Protein AF-A0A9D7NLW2-F1 (afdb_monomer)

Structure (mmCIF, N/CA/C/O backbone):
data_AF-A0A9D7NLW2-F1
#
_entry.id   AF-A0A9D7NLW2-F1
#
loop_
_atom_site.group_PDB
_atom_site.id
_atom_site.type_symbol
_atom_site.label_atom_id
_atom_site.label_alt_id
_atom_site.label_comp_id
_atom_site.label_asym_id
_atom_site.label_entity_id
_atom_site.label_seq_id
_atom_site.pdbx_PDB_ins_code
_atom_site.Cartn_x
_atom_site.Cartn_y
_atom_site.Cartn_z
_atom_site.occupancy
_atom_site.B_iso_or_equiv
_atom_site.auth_seq_id
_atom_site.auth_comp_id
_atom_site.auth_asym_id
_atom_site.auth_atom_id
_atom_site.pdbx_PDB_model_num
ATOM 1 N N . MET A 1 1 ? 31.317 -1.561 -15.100 1.00 32.03 1 MET A N 1
ATOM 2 C CA . MET A 1 1 ? 30.193 -2.080 -15.906 1.00 32.03 1 MET A CA 1
ATOM 3 C C . MET A 1 1 ? 29.319 -2.913 -14.978 1.00 32.03 1 MET A C 1
ATOM 5 O O . MET A 1 1 ? 29.592 -4.088 -14.777 1.00 32.03 1 MET A O 1
ATOM 9 N N . ILE A 1 2 ? 28.376 -2.265 -14.292 1.00 32.28 2 ILE A N 1
ATOM 10 C CA . ILE A 1 2 ? 27.417 -2.941 -13.410 1.00 32.28 2 ILE A CA 1
ATOM 11 C C . ILE A 1 2 ? 26.301 -3.431 -14.330 1.00 32.28 2 ILE A C 1
ATOM 13 O O . ILE A 1 2 ? 25.753 -2.638 -15.092 1.00 32.28 2 ILE A O 1
ATOM 17 N N . LYS A 1 3 ? 26.049 -4.741 -14.352 1.00 31.95 3 LYS A N 1
ATOM 18 C CA . LYS A 1 3 ? 24.964 -5.314 -15.146 1.00 31.95 3 LYS A CA 1
ATOM 19 C C . LYS A 1 3 ? 23.647 -4.989 -14.446 1.00 31.95 3 LYS A C 1
ATOM 21 O O . LYS A 1 3 ? 23.283 -5.640 -13.473 1.00 31.95 3 LYS A O 1
ATOM 26 N N . ASP A 1 4 ? 22.995 -3.944 -14.934 1.00 41.78 4 ASP A N 1
ATOM 27 C CA . ASP A 1 4 ? 21.664 -3.505 -14.536 1.00 41.78 4 ASP A CA 1
ATOM 28 C C . ASP A 1 4 ? 20.630 -4.488 -15.116 1.00 41.78 4 ASP A C 1
ATOM 30 O O . ASP A 1 4 ? 20.102 -4.314 -16.211 1.00 41.78 4 ASP A O 1
ATOM 34 N N . HIS A 1 5 ? 20.443 -5.619 -14.433 1.00 42.44 5 HIS A N 1
ATOM 35 C CA . HIS A 1 5 ? 19.481 -6.657 -14.816 1.00 42.44 5 HIS A CA 1
ATOM 36 C C . HIS A 1 5 ? 18.049 -6.359 -14.325 1.00 42.44 5 HIS A C 1
ATOM 38 O O . HIS A 1 5 ? 17.163 -7.185 -14.519 1.00 42.44 5 HIS A O 1
ATOM 44 N N . ALA A 1 6 ? 17.808 -5.187 -13.727 1.00 44.84 6 ALA A N 1
ATOM 45 C CA . ALA A 1 6 ? 16.552 -4.852 -13.056 1.00 44.84 6 ALA A CA 1
ATOM 46 C C . ALA A 1 6 ? 15.549 -4.041 -13.899 1.00 44.84 6 ALA A C 1
ATOM 48 O O . ALA A 1 6 ? 14.425 -3.811 -13.461 1.00 44.84 6 ALA A O 1
ATOM 49 N N . HIS A 1 7 ? 15.927 -3.590 -15.097 1.00 54.00 7 HIS A N 1
ATOM 50 C CA . HIS A 1 7 ? 15.065 -2.770 -15.955 1.00 54.00 7 HIS A CA 1
ATOM 51 C C . HIS A 1 7 ? 14.635 -3.557 -17.195 1.00 54.00 7 HIS A C 1
ATOM 53 O O . HIS A 1 7 ? 15.076 -3.285 -18.313 1.00 54.00 7 HIS A O 1
ATOM 59 N N . THR A 1 8 ? 13.775 -4.562 -17.014 1.00 55.81 8 THR A N 1
ATOM 60 C CA . THR A 1 8 ? 13.115 -5.196 -18.160 1.00 55.81 8 THR A CA 1
ATOM 61 C C . THR A 1 8 ? 12.038 -4.244 -18.710 1.00 55.81 8 THR A C 1
ATOM 63 O O . THR A 1 8 ? 11.251 -3.684 -17.940 1.00 55.81 8 THR A O 1
ATOM 66 N N . PRO A 1 9 ? 11.965 -4.019 -20.036 1.00 61.25 9 PRO A N 1
ATOM 67 C CA . PRO A 1 9 ? 10.944 -3.155 -20.643 1.00 61.25 9 PRO A CA 1
ATOM 68 C C . PRO A 1 9 ? 9.501 -3.538 -20.268 1.00 61.25 9 PRO A C 1
ATOM 70 O O . PRO A 1 9 ? 8.622 -2.682 -20.191 1.00 61.25 9 PRO A O 1
ATOM 73 N N . GLU A 1 10 ? 9.276 -4.820 -19.987 1.00 60.81 10 GLU A N 1
ATOM 74 C CA . GLU A 1 10 ? 7.994 -5.404 -19.582 1.00 60.81 10 GLU A CA 1
A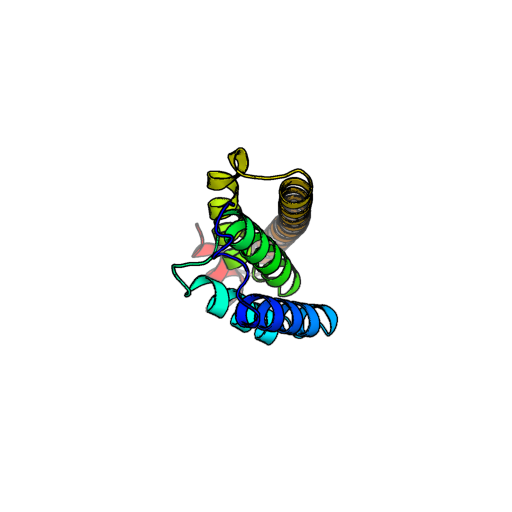TOM 75 C C . GLU A 1 10 ? 7.527 -4.922 -18.200 1.00 60.81 10 GLU A C 1
ATOM 77 O O . GLU A 1 10 ? 6.343 -4.618 -18.017 1.00 60.81 10 GLU A O 1
ATOM 82 N N . LEU A 1 11 ? 8.449 -4.784 -17.238 1.00 68.38 11 LEU A N 1
ATOM 83 C CA . LEU A 1 11 ? 8.143 -4.244 -15.913 1.00 68.38 11 LEU A CA 1
ATOM 84 C C . LEU A 1 11 ? 7.718 -2.776 -16.029 1.00 68.38 11 LEU A C 1
ATOM 86 O O . LEU A 1 11 ? 6.708 -2.378 -15.453 1.00 68.38 11 LEU A O 1
ATOM 9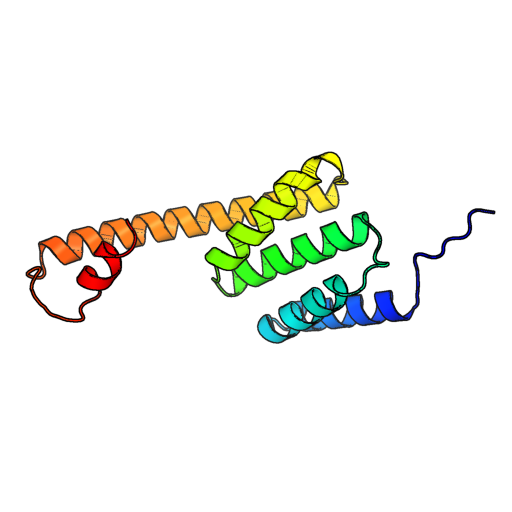0 N N . ASN A 1 12 ? 8.422 -1.996 -16.855 1.00 74.62 12 ASN A N 1
ATOM 91 C CA . ASN A 1 12 ? 8.086 -0.595 -17.115 1.00 74.62 12 ASN A CA 1
ATOM 92 C C . ASN A 1 12 ? 6.703 -0.436 -17.765 1.00 74.62 12 ASN A C 1
ATOM 94 O O . ASN A 1 12 ? 5.938 0.437 -17.355 1.00 74.62 12 ASN A O 1
ATOM 98 N N . ALA A 1 13 ? 6.353 -1.290 -18.732 1.00 82.25 13 ALA A N 1
ATOM 99 C CA . ALA A 1 13 ? 5.031 -1.273 -19.359 1.00 82.25 13 ALA A CA 1
ATOM 100 C C . ALA A 1 13 ? 3.916 -1.635 -18.360 1.00 82.25 13 ALA A C 1
ATOM 102 O O . ALA A 1 13 ? 2.912 -0.928 -18.272 1.00 82.25 13 ALA A O 1
ATOM 103 N N . SER A 1 14 ? 4.131 -2.674 -17.547 1.00 84.75 14 SER A N 1
ATOM 104 C CA . SER A 1 14 ? 3.181 -3.102 -16.509 1.00 84.75 14 SER A CA 1
ATOM 105 C C . SER A 1 14 ? 2.953 -2.005 -15.460 1.00 84.75 14 SER A C 1
ATOM 107 O O . SER A 1 14 ? 1.818 -1.731 -15.068 1.00 84.75 14 SER A O 1
ATOM 109 N N . PHE A 1 15 ? 4.024 -1.313 -15.055 1.00 86.50 15 PHE A N 1
ATOM 110 C CA . PHE A 1 15 ? 3.944 -0.134 -14.191 1.00 86.50 15 PHE A CA 1
ATOM 111 C C . PHE A 1 15 ? 3.094 0.974 -14.817 1.00 86.50 15 PHE A C 1
ATOM 113 O O . PHE A 1 15 ? 2.186 1.499 -14.171 1.00 86.50 15 PHE A O 1
ATOM 120 N N . GLN A 1 16 ? 3.371 1.335 -16.071 1.00 88.00 16 GLN A N 1
ATOM 121 C CA . GLN A 1 16 ? 2.638 2.392 -16.771 1.00 88.00 16 GLN A CA 1
ATOM 122 C C . GLN A 1 16 ? 1.147 2.070 -16.897 1.00 88.00 16 GLN A C 1
ATOM 124 O O . GLN A 1 16 ? 0.309 2.946 -16.668 1.00 88.00 16 GLN A O 1
ATOM 129 N N . GLU A 1 17 ? 0.805 0.822 -1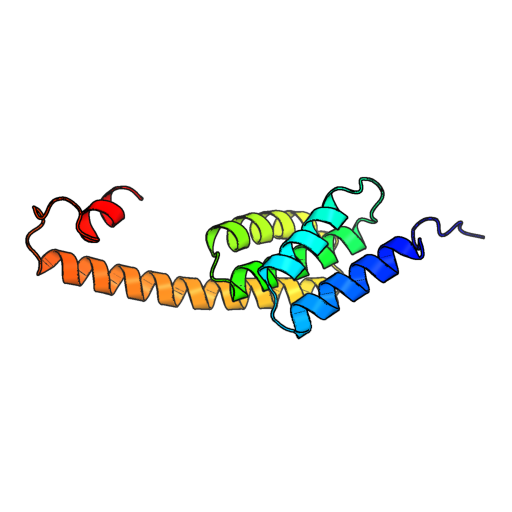7.210 1.00 92.44 17 GLU A N 1
ATOM 130 C CA . GLU A 1 17 ? -0.581 0.367 -17.284 1.00 92.44 17 GLU A CA 1
ATOM 131 C C . GLU A 1 17 ? -1.287 0.486 -15.926 1.00 92.44 17 GLU A C 1
ATOM 133 O O . GLU A 1 17 ? -2.347 1.112 -15.835 1.00 92.44 17 GLU A O 1
ATOM 138 N N . ALA A 1 18 ? -0.676 -0.030 -14.855 1.00 94.12 18 ALA A N 1
ATOM 139 C CA . ALA A 1 18 ? -1.246 0.021 -13.511 1.00 94.12 18 ALA A CA 1
ATOM 140 C C . ALA A 1 18 ? -1.483 1.468 -13.038 1.00 94.12 18 ALA A C 1
ATOM 142 O O . ALA A 1 18 ? -2.548 1.798 -12.503 1.00 94.12 18 ALA A O 1
ATOM 143 N N . PHE A 1 19 ? -0.531 2.370 -13.300 1.00 90.75 19 PHE A N 1
ATOM 144 C CA . PHE A 1 19 ? -0.706 3.797 -13.028 1.00 90.75 19 PHE A CA 1
ATOM 145 C C . PHE A 1 19 ? -1.803 4.422 -13.898 1.00 90.75 19 PHE A C 1
ATOM 147 O O . PHE A 1 19 ? -2.601 5.199 -13.377 1.00 90.75 19 PHE A O 1
ATOM 154 N N . SER A 1 20 ? -1.899 4.074 -15.185 1.00 94.69 20 SER A N 1
ATOM 155 C CA . SER A 1 20 ? -2.967 4.559 -16.074 1.00 94.69 20 SER A CA 1
ATOM 156 C C . SER A 1 20 ? -4.357 4.197 -15.543 1.00 94.69 20 SER A C 1
ATOM 158 O O . SER A 1 20 ? -5.234 5.061 -15.462 1.00 94.69 20 SER A O 1
ATOM 160 N N . LEU A 1 21 ? -4.545 2.950 -15.097 1.00 97.44 21 LEU A N 1
ATOM 161 C CA . LEU A 1 21 ? -5.781 2.492 -14.452 1.00 97.44 21 LEU A CA 1
ATOM 162 C C . LEU A 1 21 ? -6.072 3.286 -13.170 1.00 97.44 21 LEU A C 1
ATOM 164 O O . LEU A 1 21 ? -7.189 3.771 -12.983 1.00 97.44 21 LEU A O 1
ATOM 168 N N . LYS A 1 22 ? -5.050 3.513 -12.332 1.00 94.94 22 LYS A N 1
ATOM 169 C CA . LYS A 1 22 ? -5.162 4.333 -11.116 1.00 94.94 22 LYS A CA 1
ATOM 170 C C . LYS A 1 22 ? -5.586 5.773 -11.427 1.00 94.94 22 LYS A C 1
ATOM 172 O O . LYS A 1 22 ? -6.470 6.300 -10.756 1.00 94.94 22 LYS A O 1
ATOM 177 N N . TYR A 1 23 ? -5.001 6.412 -12.444 1.00 93.31 23 TYR A N 1
ATOM 178 C CA . TYR A 1 23 ? -5.356 7.779 -12.855 1.00 93.31 23 TYR A CA 1
ATOM 179 C C . TYR A 1 23 ? -6.787 7.874 -13.390 1.00 93.31 23 TYR A C 1
ATOM 181 O O . TYR A 1 23 ? -7.479 8.854 -13.117 1.00 93.31 23 TYR A O 1
ATOM 189 N N . LYS A 1 24 ? -7.261 6.832 -14.083 1.00 97.12 24 LYS A N 1
ATOM 190 C CA . LYS A 1 24 ? -8.666 6.688 -14.498 1.00 97.12 24 LYS A CA 1
ATOM 191 C C . LYS A 1 24 ? -9.611 6.352 -13.339 1.00 97.12 24 LYS A C 1
ATOM 193 O O . LYS A 1 24 ? -10.820 6.310 -13.547 1.00 97.12 24 LYS A O 1
ATOM 198 N N . ARG A 1 25 ? -9.073 6.137 -12.132 1.00 95.94 25 ARG A N 1
ATOM 199 C CA . ARG A 1 25 ? -9.789 5.697 -10.926 1.00 95.94 25 ARG A CA 1
ATOM 200 C C . ARG A 1 25 ? -10.463 4.332 -11.068 1.00 95.94 25 ARG A C 1
ATOM 202 O O . ARG A 1 25 ? -11.384 4.019 -10.317 1.00 95.94 25 ARG A O 1
ATOM 209 N N . ASP A 1 26 ? -9.975 3.492 -11.980 1.00 98.00 26 ASP A N 1
ATOM 210 C CA . ASP A 1 26 ? -10.330 2.073 -12.011 1.00 98.00 26 ASP A CA 1
ATOM 211 C C . ASP A 1 26 ? -9.479 1.328 -10.975 1.00 98.00 26 ASP A C 1
ATOM 213 O O . ASP A 1 26 ? -8.519 0.618 -11.283 1.00 98.00 26 ASP A O 1
ATOM 217 N N . TYR A 1 27 ? -9.792 1.579 -9.706 1.00 97.69 27 TYR A N 1
ATOM 218 C CA . TYR A 1 27 ? -9.045 1.054 -8.570 1.00 97.69 27 TYR A CA 1
ATOM 219 C C . TYR A 1 27 ? -9.034 -0.481 -8.497 1.00 97.69 27 TYR A C 1
ATOM 221 O O . TYR A 1 27 ? -7.959 -1.030 -8.250 1.00 97.69 27 TYR A O 1
ATOM 229 N N . PRO A 1 28 ? -10.137 -1.207 -8.779 1.00 98.06 28 PRO A N 1
ATOM 230 C CA . PRO A 1 28 ? -10.103 -2.668 -8.802 1.00 98.06 28 PRO A CA 1
ATOM 231 C C . PRO A 1 28 ? -9.200 -3.241 -9.901 1.00 98.06 28 PRO A C 1
ATOM 233 O O . PRO A 1 28 ? -8.559 -4.274 -9.697 1.00 98.06 28 PRO A O 1
ATOM 236 N N . ALA A 1 29 ? -9.146 -2.625 -11.087 1.00 97.44 29 ALA A N 1
ATOM 237 C CA . ALA A 1 29 ? -8.213 -3.055 -12.128 1.00 97.44 29 ALA A CA 1
ATOM 238 C C . ALA A 1 29 ? -6.765 -2.686 -11.774 1.00 97.44 29 ALA A C 1
ATOM 240 O O . ALA A 1 29 ? -5.879 -3.533 -11.883 1.00 97.44 29 ALA A O 1
ATOM 241 N N . ALA A 1 30 ? -6.531 -1.467 -11.280 1.00 97.56 30 ALA A N 1
ATOM 242 C CA . ALA A 1 30 ? -5.207 -1.012 -10.862 1.00 97.56 30 ALA A CA 1
ATOM 243 C C . ALA A 1 30 ? -4.622 -1.888 -9.743 1.00 97.56 30 ALA A C 1
ATOM 245 O O . ALA A 1 30 ? -3.459 -2.280 -9.819 1.00 97.56 30 ALA A O 1
ATOM 246 N N . ALA A 1 31 ? -5.433 -2.249 -8.740 1.00 97.75 31 ALA A N 1
ATOM 247 C CA 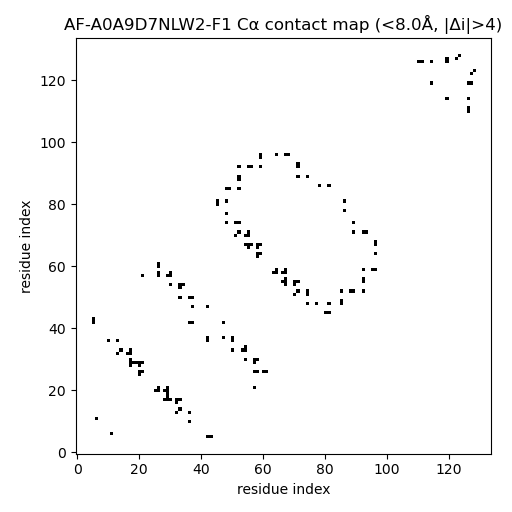. ALA A 1 31 ? -5.026 -3.155 -7.669 1.00 97.75 31 ALA A CA 1
ATOM 248 C C . ALA A 1 31 ? -4.565 -4.504 -8.233 1.00 97.75 31 ALA A C 1
ATOM 250 O O . ALA A 1 31 ? -3.442 -4.924 -7.971 1.00 97.75 31 ALA A O 1
ATOM 251 N N . ARG A 1 32 ? -5.379 -5.136 -9.089 1.00 97.38 32 ARG A N 1
ATOM 252 C CA . ARG A 1 32 ? -5.038 -6.425 -9.716 1.00 97.38 32 ARG A CA 1
ATOM 253 C C . ARG A 1 32 ? -3.752 -6.360 -10.543 1.00 97.38 32 ARG A C 1
ATOM 255 O O . ARG A 1 32 ? -2.969 -7.313 -10.522 1.00 97.38 32 ARG A O 1
ATOM 262 N N . ALA A 1 33 ? -3.521 -5.256 -11.254 1.00 95.69 33 ALA A N 1
ATOM 263 C CA . ALA A 1 33 ? -2.296 -5.050 -12.021 1.00 95.69 33 ALA A CA 1
ATOM 264 C C . ALA A 1 33 ? -1.066 -4.993 -11.095 1.00 95.69 33 ALA A C 1
ATOM 266 O O . ALA A 1 33 ? -0.130 -5.776 -11.261 1.00 95.69 33 ALA A O 1
ATOM 267 N N . PHE A 1 34 ? -1.109 -4.164 -10.049 1.00 95.69 34 PHE A N 1
ATOM 268 C CA . PHE A 1 34 ? -0.026 -4.060 -9.067 1.00 95.69 34 PHE A CA 1
ATOM 269 C C . PHE A 1 34 ? 0.208 -5.358 -8.275 1.00 95.69 34 PHE A C 1
ATOM 271 O O . PHE A 1 34 ? 1.351 -5.751 -8.043 1.00 95.69 34 PHE A O 1
ATOM 278 N N . GLU A 1 35 ? -0.846 -6.078 -7.896 1.00 95.31 35 GLU A N 1
ATOM 279 C CA . GLU A 1 35 ? -0.725 -7.386 -7.240 1.00 95.31 35 GLU A CA 1
ATOM 280 C C . GLU A 1 35 ? -0.064 -8.432 -8.135 1.00 95.31 35 GLU A C 1
ATOM 282 O O . GLU A 1 35 ? 0.688 -9.277 -7.651 1.00 95.31 35 GLU A O 1
ATOM 287 N N . THR A 1 36 ? -0.332 -8.383 -9.441 1.00 93.56 36 THR A N 1
ATOM 288 C CA . THR A 1 36 ? 0.299 -9.281 -10.411 1.00 93.56 36 THR A CA 1
ATOM 289 C C . THR A 1 36 ? 1.800 -9.027 -10.486 1.00 93.56 36 THR A C 1
ATOM 291 O O . THR A 1 36 ? 2.569 -9.984 -10.494 1.00 93.56 36 THR A O 1
ATOM 294 N N . MET A 1 37 ? 2.227 -7.766 -10.422 1.00 91.25 37 MET A N 1
ATOM 295 C CA . MET A 1 37 ? 3.647 -7.406 -10.394 1.00 91.25 37 MET A CA 1
ATOM 296 C C . MET A 1 37 ? 4.354 -7.937 -9.140 1.00 91.25 37 MET A C 1
ATOM 298 O O . MET A 1 37 ? 5.475 -8.421 -9.230 1.00 91.25 37 MET A O 1
ATOM 302 N N . LEU A 1 38 ? 3.687 -7.942 -7.978 1.00 90.94 38 LEU A N 1
ATOM 303 C CA . LEU A 1 38 ? 4.244 -8.513 -6.741 1.00 90.94 38 LEU A CA 1
ATOM 304 C C . LEU A 1 38 ? 4.426 -10.040 -6.771 1.00 90.94 38 LEU A C 1
ATOM 306 O O . LEU A 1 38 ? 5.069 -10.584 -5.870 1.00 90.94 38 LEU A O 1
ATOM 310 N N . LYS A 1 39 ? 3.847 -10.746 -7.753 1.00 90.62 39 LYS A N 1
ATOM 311 C CA . LYS A 1 39 ? 4.048 -12.195 -7.925 1.00 90.62 39 LYS A CA 1
ATOM 312 C C . LYS A 1 39 ? 5.373 -12.520 -8.607 1.00 90.62 39 LYS A C 1
ATOM 314 O O . LYS A 1 39 ? 5.850 -13.647 -8.457 1.00 90.62 39 LYS A O 1
ATOM 319 N N . ASP A 1 40 ? 5.953 -11.570 -9.337 1.00 86.75 40 ASP A N 1
ATOM 320 C CA . ASP A 1 40 ? 7.284 -11.738 -9.900 1.00 86.75 40 ASP A CA 1
ATOM 321 C C . ASP A 1 40 ? 8.321 -11.698 -8.769 1.00 86.75 40 ASP A C 1
ATOM 323 O O . ASP A 1 40 ? 8.410 -10.749 -7.990 1.00 86.75 40 ASP A O 1
ATOM 327 N N . ARG A 1 41 ? 9.089 -12.784 -8.650 1.00 78.94 41 ARG A N 1
ATOM 328 C CA . ARG A 1 41 ? 10.088 -12.966 -7.590 1.00 78.94 41 ARG A CA 1
ATOM 329 C C . ARG A 1 41 ? 11.373 -12.182 -7.843 1.00 78.94 41 ARG A C 1
ATOM 331 O O . ARG A 1 41 ? 12.190 -12.101 -6.932 1.00 78.94 41 ARG A O 1
ATOM 338 N N . ASN A 1 42 ? 11.544 -11.637 -9.045 1.00 84.88 42 ASN A N 1
ATOM 339 C CA . ASN A 1 42 ? 12.751 -10.928 -9.456 1.00 84.88 42 ASN A CA 1
ATOM 340 C C . ASN A 1 42 ? 12.608 -9.404 -9.376 1.00 84.88 42 ASN A C 1
ATOM 342 O O . ASN A 1 42 ? 13.533 -8.696 -9.767 1.00 84.88 42 ASN A O 1
ATOM 346 N N . ILE A 1 43 ? 11.475 -8.883 -8.891 1.00 86.38 43 ILE A N 1
ATOM 347 C CA . ILE A 1 43 ? 11.329 -7.437 -8.720 1.00 86.38 43 ILE A CA 1
ATOM 348 C C . ILE A 1 43 ? 12.306 -6.930 -7.662 1.00 86.38 43 ILE A C 1
ATOM 350 O O . ILE A 1 43 ? 12.453 -7.509 -6.582 1.00 86.38 43 ILE A O 1
ATOM 354 N N . GLU A 1 44 ? 12.943 -5.806 -7.969 1.00 89.31 44 GLU A N 1
ATOM 355 C CA . GLU A 1 44 ? 13.841 -5.145 -7.037 1.00 89.31 44 GLU A CA 1
ATOM 356 C C . GLU A 1 44 ? 13.109 -4.698 -5.776 1.00 89.31 44 GLU A C 1
ATOM 358 O O . GLU A 1 44 ? 11.921 -4.357 -5.772 1.00 89.31 44 GLU A O 1
ATOM 363 N N . ARG A 1 45 ? 13.858 -4.638 -4.678 1.00 90.06 45 ARG A N 1
ATOM 364 C CA . ARG A 1 45 ? 13.311 -4.280 -3.371 1.00 90.06 45 ARG A CA 1
ATOM 365 C C . ARG A 1 45 ? 12.664 -2.892 -3.360 1.00 90.06 45 ARG A C 1
ATOM 367 O O . ARG A 1 45 ? 11.574 -2.734 -2.815 1.00 90.06 45 ARG A O 1
ATOM 374 N N . SER A 1 46 ? 13.309 -1.904 -3.983 1.00 90.38 46 SER A N 1
ATOM 375 C CA . SER A 1 46 ? 12.760 -0.544 -4.098 1.00 90.38 46 SER A CA 1
ATOM 376 C C . SER A 1 46 ? 11.437 -0.550 -4.863 1.00 90.38 46 SER A C 1
ATOM 378 O O . SER A 1 46 ? 10.444 0.005 -4.405 1.00 90.38 46 SER A O 1
ATOM 380 N N . THR A 1 47 ? 11.397 -1.263 -5.985 1.00 90.12 47 THR A N 1
ATOM 381 C CA . THR A 1 47 ? 10.200 -1.427 -6.809 1.00 90.12 47 THR A CA 1
ATOM 382 C C . THR A 1 47 ? 9.069 -2.099 -6.033 1.00 90.12 47 THR A C 1
ATOM 384 O O . THR A 1 47 ? 7.921 -1.668 -6.109 1.00 90.12 47 THR A O 1
ATOM 387 N N . GLN A 1 48 ? 9.378 -3.120 -5.231 1.00 92.75 48 GLN A N 1
ATOM 388 C CA . GLN A 1 48 ? 8.403 -3.764 -4.355 1.00 92.75 48 GLN A CA 1
ATOM 389 C C . GLN A 1 48 ? 7.777 -2.767 -3.367 1.00 92.75 48 GLN A C 1
ATOM 391 O O . GLN A 1 48 ? 6.563 -2.797 -3.162 1.00 92.75 48 GLN A O 1
ATOM 396 N N . ILE A 1 49 ? 8.582 -1.889 -2.762 1.00 94.81 49 ILE A N 1
ATOM 397 C CA . ILE A 1 49 ? 8.106 -0.851 -1.837 1.00 94.81 49 ILE A CA 1
ATOM 398 C C . ILE A 1 49 ? 7.191 0.139 -2.564 1.00 94.81 49 ILE A C 1
ATOM 400 O O . ILE A 1 49 ? 6.114 0.447 -2.052 1.00 94.81 4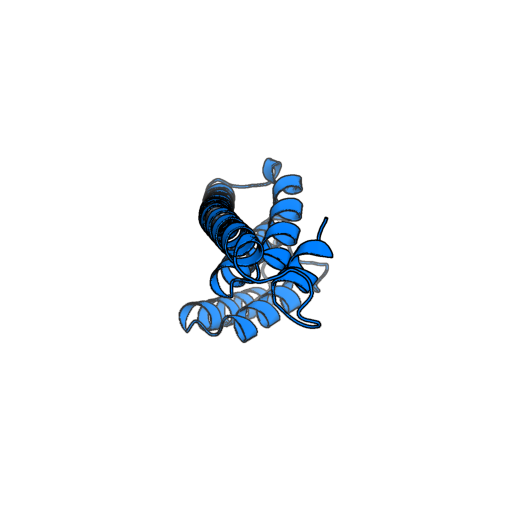9 ILE A O 1
ATOM 404 N N . ASP A 1 50 ? 7.567 0.580 -3.767 1.00 93.19 50 ASP A N 1
ATOM 405 C CA . ASP A 1 50 ? 6.741 1.481 -4.578 1.00 93.19 50 ASP A CA 1
ATOM 406 C C . ASP A 1 50 ? 5.378 0.853 -4.892 1.00 93.19 50 ASP A C 1
ATOM 408 O O . ASP A 1 50 ? 4.341 1.467 -4.640 1.00 93.19 50 ASP A O 1
ATOM 412 N N . VAL A 1 51 ? 5.359 -0.397 -5.369 1.00 95.06 51 VAL A N 1
ATOM 413 C CA . VAL A 1 51 ? 4.114 -1.124 -5.675 1.00 95.06 51 VAL A CA 1
ATOM 414 C C . VAL A 1 51 ? 3.236 -1.269 -4.436 1.00 95.06 51 VAL A C 1
ATOM 416 O O . VAL A 1 51 ? 2.028 -1.039 -4.499 1.00 95.06 51 VAL A O 1
ATOM 419 N N . LEU A 1 52 ? 3.830 -1.619 -3.294 1.00 96.31 52 LEU A N 1
ATOM 420 C CA . LEU A 1 52 ? 3.104 -1.707 -2.031 1.00 96.31 52 LEU A CA 1
ATOM 421 C C . LEU A 1 52 ? 2.511 -0.342 -1.645 1.00 96.31 52 LEU A C 1
ATOM 423 O O . LEU A 1 52 ? 1.331 -0.274 -1.313 1.00 96.31 52 LEU A O 1
ATOM 427 N N . ASN A 1 53 ? 3.263 0.756 -1.751 1.00 96.31 53 ASN A N 1
ATOM 428 C CA . ASN A 1 53 ? 2.740 2.097 -1.471 1.00 96.31 53 ASN A CA 1
ATOM 429 C C . ASN A 1 53 ? 1.553 2.458 -2.378 1.00 96.31 53 ASN A C 1
ATOM 431 O O . ASN A 1 53 ? 0.551 2.993 -1.896 1.00 96.31 53 ASN A O 1
ATOM 435 N N . GLN A 1 54 ? 1.618 2.112 -3.668 1.00 97.00 54 GLN A N 1
ATOM 436 C CA . GLN A 1 54 ? 0.500 2.329 -4.590 1.00 97.00 54 GLN A CA 1
ATOM 437 C C . GLN A 1 54 ? -0.728 1.487 -4.223 1.00 97.00 54 GLN A C 1
ATOM 439 O O . GLN A 1 54 ? -1.844 2.005 -4.228 1.00 97.00 54 GLN A O 1
ATOM 444 N N . LEU A 1 55 ? -0.547 0.219 -3.848 1.00 97.88 55 LEU A N 1
ATOM 445 C CA . LEU A 1 55 ? -1.645 -0.627 -3.373 1.00 97.88 55 LEU A CA 1
ATOM 446 C C . LEU A 1 55 ? -2.262 -0.099 -2.074 1.00 97.88 55 LEU A C 1
ATOM 448 O O . LEU A 1 55 ? -3.482 -0.091 -1.944 1.00 97.88 55 LEU A O 1
ATOM 452 N N . GLY A 1 56 ? -1.444 0.389 -1.138 1.00 97.62 56 GLY A N 1
ATOM 453 C CA . GLY A 1 56 ? -1.916 1.009 0.101 1.00 97.62 56 GLY A CA 1
ATOM 454 C C . GLY A 1 56 ? -2.838 2.195 -0.175 1.00 97.62 56 GLY A C 1
ATOM 455 O O . GLY A 1 56 ? -3.939 2.258 0.369 1.00 97.62 56 GLY A O 1
ATOM 456 N N . PHE A 1 57 ? -2.434 3.078 -1.090 1.00 97.06 57 PHE A N 1
ATOM 457 C CA . PHE A 1 57 ? -3.271 4.178 -1.568 1.00 97.06 57 PHE A CA 1
ATOM 458 C C . PHE A 1 57 ? -4.579 3.673 -2.198 1.00 97.06 57 PHE A C 1
ATOM 460 O O . PHE A 1 57 ? -5.665 4.120 -1.835 1.00 97.06 57 PHE A O 1
ATOM 467 N N . ILE A 1 58 ? -4.488 2.707 -3.115 1.00 98.25 58 ILE A N 1
ATOM 468 C CA . ILE A 1 58 ? -5.646 2.164 -3.835 1.00 98.25 58 ILE A CA 1
ATOM 469 C C . ILE A 1 58 ? -6.667 1.542 -2.871 1.00 98.25 58 ILE A C 1
ATOM 471 O O . ILE A 1 58 ? -7.864 1.802 -2.995 1.00 98.25 58 ILE A O 1
ATOM 475 N N . TYR A 1 59 ? -6.221 0.775 -1.874 1.00 98.06 59 TYR A N 1
ATOM 476 C CA . TYR A 1 59 ? -7.113 0.203 -0.864 1.00 98.06 59 TYR A CA 1
ATOM 477 C C . TYR A 1 59 ? -7.808 1.271 -0.017 1.00 98.06 59 TYR A C 1
ATOM 479 O O . TYR A 1 59 ? -8.996 1.139 0.288 1.00 98.06 59 TYR A O 1
ATOM 487 N N . LEU A 1 60 ? -7.117 2.367 0.303 1.00 96.25 60 LEU A N 1
ATOM 488 C CA . LEU A 1 60 ? -7.718 3.499 1.008 1.00 96.25 60 LEU A CA 1
ATOM 489 C C . LEU A 1 60 ? -8.781 4.214 0.164 1.00 96.25 60 LEU A C 1
ATOM 491 O O . LEU A 1 60 ? -9.827 4.574 0.713 1.00 96.25 60 LEU A O 1
ATOM 495 N N . GLU A 1 61 ? -8.555 4.380 -1.141 1.00 96.44 61 GLU A N 1
ATOM 496 C CA . GLU A 1 61 ? -9.536 4.958 -2.073 1.00 96.44 61 GLU A CA 1
ATOM 497 C C . GLU A 1 61 ? -10.773 4.064 -2.232 1.00 96.44 61 GLU A C 1
ATOM 499 O O . GLU A 1 61 ? -11.904 4.552 -2.225 1.00 96.44 61 GLU A O 1
ATOM 504 N N . MET A 1 62 ? -10.584 2.742 -2.265 1.00 95.81 62 MET A N 1
ATOM 505 C CA . MET A 1 62 ? -11.684 1.768 -2.274 1.00 95.81 62 MET A CA 1
ATOM 506 C C . MET A 1 62 ? -12.398 1.631 -0.920 1.00 95.81 62 MET A C 1
ATOM 508 O O . MET A 1 62 ? -13.381 0.899 -0.826 1.00 95.81 62 MET A O 1
ATOM 512 N N . ARG A 1 63 ? -11.931 2.327 0.129 1.00 92.25 63 ARG A N 1
ATOM 513 C CA . ARG A 1 63 ? -12.396 2.185 1.524 1.00 92.25 63 ARG A CA 1
ATOM 514 C C . ARG A 1 63 ? -12.241 0.768 2.085 1.00 92.25 63 ARG A C 1
ATOM 516 O O . ARG A 1 63 ? -12.869 0.441 3.092 1.00 92.25 63 ARG A O 1
ATOM 523 N N . ASP A 1 64 ? -11.367 -0.046 1.500 1.00 93.69 64 ASP A N 1
ATOM 524 C CA . ASP A 1 64 ? -10.980 -1.334 2.068 1.00 93.69 64 ASP A CA 1
ATOM 525 C C . ASP A 1 64 ? -9.914 -1.113 3.148 1.00 93.69 64 ASP A C 1
ATOM 527 O O . ASP A 1 64 ? -8.710 -1.309 2.966 1.00 93.69 64 ASP A O 1
ATOM 531 N N . THR A 1 65 ? -10.375 -0.627 4.300 1.00 89.31 65 THR A N 1
ATOM 532 C CA . THR A 1 65 ? -9.504 -0.284 5.426 1.00 89.31 65 THR A CA 1
ATOM 533 C C . THR A 1 65 ? -8.756 -1.509 5.961 1.00 89.31 65 THR A C 1
ATOM 535 O O . THR A 1 65 ? -7.630 -1.371 6.433 1.00 89.31 65 THR A O 1
ATOM 538 N N . THR A 1 66 ? -9.339 -2.707 5.873 1.00 91.06 66 THR A N 1
ATOM 539 C CA . THR A 1 66 ? -8.714 -3.948 6.355 1.00 91.06 66 THR A CA 1
ATOM 540 C C . THR A 1 66 ? -7.505 -4.328 5.503 1.00 91.06 66 THR A C 1
ATOM 542 O O . THR A 1 66 ? -6.426 -4.594 6.047 1.00 91.06 66 THR A O 1
ATOM 545 N N . ALA A 1 67 ? -7.659 -4.314 4.175 1.00 93.62 67 ALA A N 1
ATOM 546 C CA . ALA A 1 67 ? -6.553 -4.566 3.257 1.00 93.62 67 ALA A CA 1
ATOM 547 C C . ALA A 1 67 ? -5.474 -3.479 3.379 1.00 93.62 67 ALA A C 1
ATOM 549 O O . ALA A 1 67 ? -4.287 -3.797 3.477 1.00 93.62 67 ALA A O 1
ATOM 550 N N . ALA A 1 68 ? -5.884 -2.208 3.477 1.00 95.69 68 ALA A N 1
ATOM 551 C CA . ALA A 1 68 ? -4.966 -1.087 3.660 1.00 95.69 68 ALA A CA 1
ATOM 552 C C . ALA A 1 68 ? -4.124 -1.215 4.941 1.00 95.69 68 ALA A C 1
ATOM 554 O O . ALA A 1 68 ? -2.910 -1.042 4.878 1.00 95.69 68 ALA A O 1
ATOM 555 N N . ILE A 1 69 ? -4.732 -1.558 6.087 1.00 94.19 69 ILE A N 1
ATOM 556 C CA . ILE A 1 69 ? -4.007 -1.772 7.354 1.00 94.19 69 ILE A CA 1
ATOM 557 C C . ILE A 1 69 ? -2.975 -2.882 7.189 1.00 94.19 69 ILE A C 1
ATOM 559 O O . ILE A 1 69 ? -1.798 -2.673 7.465 1.00 94.19 69 ILE A O 1
ATOM 563 N N . THR A 1 70 ? -3.409 -4.040 6.688 1.00 94.69 70 THR A N 1
ATOM 564 C CA . THR A 1 70 ? -2.535 -5.210 6.529 1.00 94.69 70 THR A CA 1
ATOM 565 C C . THR A 1 70 ? -1.317 -4.876 5.669 1.00 94.69 70 THR A C 1
ATOM 567 O O . THR A 1 70 ? -0.191 -5.283 5.966 1.00 94.69 70 THR A O 1
ATOM 570 N N . LEU A 1 71 ? -1.534 -4.111 4.600 1.00 96.75 71 LEU A N 1
ATOM 571 C CA . LEU A 1 71 ? -0.475 -3.717 3.690 1.00 96.75 71 LEU A CA 1
ATOM 572 C C . LEU A 1 71 ? 0.456 -2.665 4.304 1.00 96.75 71 LEU A C 1
ATOM 574 O O . LEU A 1 71 ? 1.676 -2.793 4.187 1.00 96.75 71 LEU A O 1
ATOM 578 N N . LEU A 1 72 ? -0.089 -1.650 4.977 1.00 95.31 72 LEU A N 1
ATOM 579 C CA . LEU A 1 72 ? 0.710 -0.608 5.622 1.00 95.31 72 LEU A CA 1
ATOM 580 C C . LEU A 1 72 ? 1.535 -1.165 6.791 1.00 95.31 72 LEU A C 1
ATOM 582 O O . LEU A 1 72 ? 2.698 -0.800 6.924 1.00 95.31 72 LEU A O 1
ATOM 586 N N . ASP A 1 73 ? 1.013 -2.131 7.549 1.00 94.94 73 ASP A N 1
ATOM 587 C CA . ASP A 1 73 ? 1.773 -2.850 8.582 1.00 94.94 73 ASP A CA 1
ATOM 588 C C . ASP A 1 73 ? 2.932 -3.659 7.982 1.00 94.94 73 ASP A C 1
ATOM 590 O O . ASP A 1 73 ? 4.002 -3.790 8.584 1.00 94.94 73 ASP A O 1
ATOM 594 N N . LYS A 1 74 ? 2.747 -4.213 6.776 1.00 93.69 74 LYS A N 1
ATOM 595 C CA . LYS A 1 74 ? 3.833 -4.869 6.039 1.00 93.69 74 LYS A CA 1
ATOM 596 C C . LYS A 1 74 ? 4.886 -3.854 5.596 1.00 93.69 74 LYS A C 1
ATOM 598 O O . LYS A 1 74 ? 6.070 -4.142 5.748 1.00 93.69 74 LYS A O 1
ATOM 603 N N . LEU A 1 75 ? 4.472 -2.695 5.081 1.00 95.25 75 LEU A N 1
ATOM 604 C CA . LEU A 1 75 ? 5.369 -1.608 4.671 1.00 95.25 75 LEU A CA 1
ATOM 605 C C . LEU A 1 75 ? 6.162 -1.023 5.840 1.00 95.25 75 LEU A C 1
ATOM 607 O O . LEU A 1 75 ? 7.352 -0.775 5.679 1.00 95.25 75 LEU A O 1
ATOM 611 N N . ALA A 1 76 ? 5.552 -0.880 7.019 1.00 95.12 76 ALA A N 1
ATOM 612 C CA . ALA A 1 76 ? 6.220 -0.392 8.227 1.00 95.12 76 ALA A CA 1
ATOM 613 C C . ALA A 1 76 ? 7.482 -1.205 8.566 1.00 95.12 76 ALA A C 1
ATOM 615 O O . ALA A 1 76 ? 8.495 -0.666 9.001 1.00 95.12 76 ALA A O 1
ATOM 616 N N . LYS A 1 77 ? 7.460 -2.519 8.304 1.00 95.00 77 LYS A N 1
ATOM 617 C CA . LYS A 1 77 ? 8.611 -3.413 8.527 1.00 95.00 77 LYS A CA 1
ATOM 618 C C . LYS A 1 77 ? 9.756 -3.199 7.534 1.00 95.00 77 LYS A C 1
ATOM 620 O O . LYS A 1 77 ? 10.826 -3.761 7.733 1.00 95.00 77 LYS A O 1
ATOM 625 N N . LEU A 1 78 ? 9.519 -2.450 6.458 1.00 94.38 78 LEU A N 1
ATOM 626 C CA . LEU A 1 78 ? 10.494 -2.131 5.412 1.00 94.38 78 LEU A CA 1
ATOM 627 C C . LEU A 1 78 ? 10.923 -0.658 5.476 1.00 94.38 78 LEU A C 1
ATOM 629 O O . LEU A 1 78 ? 11.621 -0.192 4.585 1.00 94.38 78 LEU A O 1
ATOM 633 N N . GLU A 1 79 ? 10.501 0.089 6.501 1.00 89.94 79 GLU A N 1
ATOM 634 C CA . GLU A 1 79 ? 10.678 1.543 6.567 1.00 89.94 79 GLU A CA 1
ATOM 635 C C . GLU A 1 79 ? 12.155 1.981 6.548 1.00 89.94 79 GLU A C 1
ATOM 637 O O . GLU A 1 79 ? 12.475 3.067 6.058 1.00 89.94 79 GLU A O 1
ATOM 642 N N . SER A 1 80 ? 13.070 1.135 7.035 1.00 94.00 80 SER A N 1
ATOM 643 C CA . SER A 1 80 ? 14.521 1.356 6.943 1.00 94.00 80 SER A CA 1
ATOM 644 C C . SER A 1 80 ? 15.035 1.425 5.506 1.00 94.00 80 SER A C 1
ATOM 646 O O . SER A 1 80 ? 16.057 2.059 5.259 1.00 94.00 80 SER A O 1
ATOM 648 N N . ASP A 1 81 ? 14.326 0.789 4.574 1.00 93.38 81 ASP A N 1
ATOM 649 C CA . ASP A 1 81 ? 14.720 0.653 3.172 1.00 93.38 81 A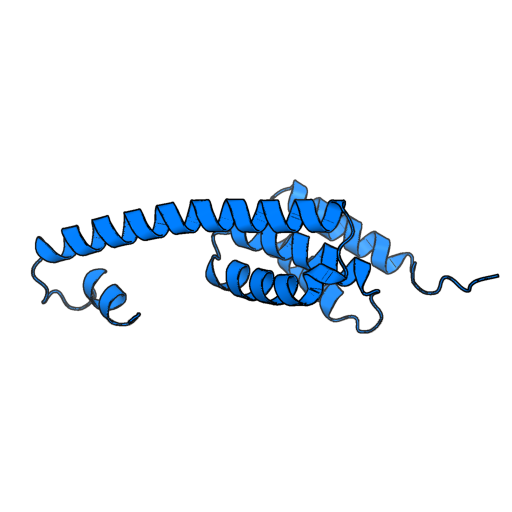SP A CA 1
ATOM 650 C C . ASP A 1 81 ? 14.175 1.813 2.316 1.00 93.38 81 ASP A C 1
ATOM 652 O O . ASP A 1 81 ? 14.452 1.888 1.120 1.00 93.38 81 ASP A O 1
ATOM 656 N N . PHE A 1 82 ? 13.369 2.706 2.902 1.00 88.75 82 PHE A N 1
ATOM 657 C CA . PHE A 1 82 ? 12.683 3.758 2.158 1.00 88.75 82 PHE A CA 1
ATOM 658 C C . PHE A 1 82 ? 13.634 4.865 1.720 1.00 88.75 82 PHE A C 1
ATOM 660 O O . PHE A 1 82 ? 14.352 5.457 2.531 1.00 88.75 82 PHE A O 1
ATOM 667 N N . ASN A 1 83 ? 13.509 5.264 0.457 1.00 89.31 83 ASN A N 1
ATOM 668 C CA . ASN A 1 83 ? 13.946 6.587 0.031 1.00 89.31 83 ASN A CA 1
ATOM 669 C C . ASN A 1 83 ? 12.948 7.680 0.488 1.00 89.31 83 ASN A C 1
ATOM 671 O O . ASN A 1 83 ? 11.876 7.401 1.035 1.00 89.31 83 ASN A O 1
ATOM 675 N N . ALA A 1 84 ? 13.292 8.951 0.265 1.00 83.38 84 ALA A N 1
ATOM 676 C CA . ALA A 1 84 ? 12.473 10.081 0.710 1.00 83.38 84 ALA A CA 1
ATOM 677 C C . ALA A 1 84 ? 11.052 10.092 0.108 1.00 83.38 84 ALA A C 1
ATOM 679 O O . ALA A 1 84 ? 10.097 10.417 0.812 1.00 83.38 84 ALA A O 1
ATOM 680 N N . PHE A 1 85 ? 10.899 9.705 -1.162 1.00 84.62 85 PHE A N 1
ATOM 681 C CA . PHE A 1 85 ? 9.602 9.677 -1.846 1.00 84.62 85 PHE A CA 1
ATOM 682 C C . PHE A 1 85 ? 8.715 8.5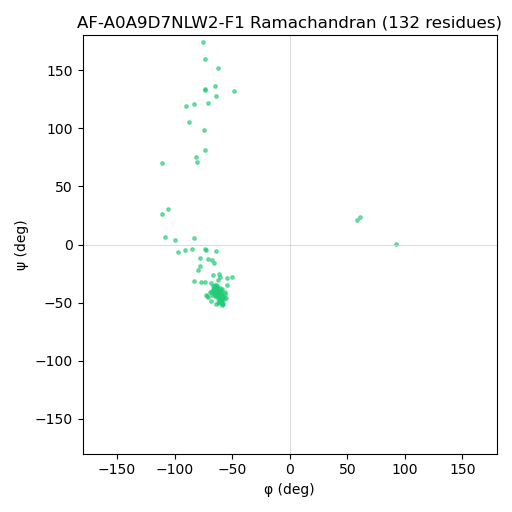46 -1.320 1.00 84.62 85 PHE A C 1
ATOM 684 O O . PHE A 1 85 ? 7.565 8.778 -0.960 1.00 84.62 85 PHE A O 1
ATOM 691 N N . GLN A 1 86 ? 9.278 7.349 -1.161 1.00 91.06 86 GLN A N 1
ATOM 692 C CA . GLN A 1 86 ? 8.582 6.193 -0.584 1.00 91.06 86 GLN A CA 1
ATOM 693 C C . GLN A 1 86 ? 8.106 6.459 0.840 1.00 91.06 86 GLN A C 1
ATOM 695 O O . GLN A 1 86 ? 7.000 6.071 1.217 1.00 91.06 86 GLN A O 1
ATOM 700 N N . ARG A 1 87 ? 8.932 7.152 1.630 1.00 92.94 87 ARG A N 1
ATOM 701 C CA . ARG A 1 87 ? 8.572 7.582 2.980 1.00 92.94 87 ARG A CA 1
ATOM 702 C C . ARG A 1 87 ? 7.418 8.580 2.960 1.00 92.94 87 ARG A C 1
ATOM 704 O O . ARG A 1 87 ? 6.510 8.449 3.775 1.00 92.94 87 ARG A O 1
ATOM 711 N N . ALA A 1 88 ? 7.431 9.548 2.046 1.00 84.88 88 ALA A N 1
ATOM 712 C CA . ALA A 1 88 ? 6.344 10.513 1.910 1.00 84.88 88 ALA A CA 1
ATOM 713 C C . ALA A 1 88 ? 5.016 9.832 1.534 1.00 84.88 88 ALA A C 1
ATOM 715 O O . ALA A 1 88 ? 4.008 10.078 2.198 1.00 84.88 88 ALA A O 1
ATOM 716 N N . ASP A 1 89 ? 5.026 8.927 0.551 1.00 92.12 89 ASP A N 1
ATOM 717 C CA . ASP A 1 89 ? 3.842 8.165 0.127 1.00 92.12 89 ASP A CA 1
ATOM 718 C C . ASP A 1 89 ? 3.290 7.290 1.261 1.00 92.12 89 ASP A C 1
ATOM 720 O O . ASP A 1 89 ? 2.085 7.286 1.533 1.00 92.12 89 ASP A O 1
ATOM 724 N N . TYR A 1 90 ? 4.173 6.591 1.978 1.00 95.81 90 TYR A N 1
ATOM 725 C CA . TYR A 1 90 ? 3.788 5.784 3.132 1.00 95.81 90 TYR A CA 1
ATOM 726 C C . TYR A 1 90 ? 3.130 6.638 4.224 1.00 95.81 90 TYR A C 1
ATOM 728 O O . TYR A 1 90 ? 2.041 6.311 4.701 1.00 95.81 90 TYR A O 1
ATOM 736 N N . LEU A 1 91 ? 3.749 7.764 4.595 1.00 92.94 91 LEU A N 1
ATOM 737 C CA . LEU A 1 91 ? 3.213 8.670 5.614 1.00 92.94 91 LEU A CA 1
ATOM 738 C C . LEU A 1 91 ? 1.885 9.298 5.185 1.00 92.94 91 LEU A C 1
ATOM 740 O O . LEU A 1 91 ? 0.986 9.440 6.016 1.00 92.94 91 LEU A O 1
ATOM 744 N N . TYR A 1 92 ? 1.731 9.630 3.901 1.00 94.62 92 TYR A N 1
ATOM 745 C CA . TYR A 1 92 ? 0.461 10.088 3.348 1.00 94.62 92 TYR A CA 1
ATOM 746 C C . TYR A 1 92 ? -0.631 9.029 3.536 1.00 94.62 92 TYR A C 1
ATOM 748 O O . TYR A 1 92 ? -1.683 9.324 4.108 1.00 94.62 92 TYR A O 1
ATOM 756 N N . ASN A 1 93 ? -0.362 7.783 3.139 1.00 96.19 93 ASN A N 1
ATOM 757 C CA . ASN A 1 93 ? -1.309 6.677 3.273 1.00 96.19 93 ASN A CA 1
ATOM 758 C C . ASN A 1 93 ? -1.679 6.410 4.740 1.00 96.19 93 ASN A C 1
ATOM 760 O O . ASN A 1 93 ? -2.859 6.269 5.064 1.00 96.19 93 ASN A O 1
ATOM 764 N N . VAL A 1 94 ? -0.702 6.410 5.651 1.00 95.19 94 VAL A N 1
ATOM 765 C CA . VAL A 1 94 ? -0.951 6.295 7.099 1.00 95.19 94 VAL A CA 1
ATOM 766 C C . VAL A 1 94 ? -1.796 7.467 7.611 1.00 95.19 94 VAL A C 1
ATOM 768 O O . VAL A 1 94 ? -2.725 7.268 8.397 1.00 95.19 94 VAL A O 1
ATOM 771 N N . GLY A 1 95 ? -1.525 8.690 7.151 1.00 91.50 95 GLY A N 1
ATOM 772 C CA . GLY A 1 95 ? -2.314 9.877 7.478 1.00 91.50 95 GLY A CA 1
ATOM 773 C C . GLY A 1 95 ? -3.775 9.744 7.042 1.00 91.50 95 GLY A C 1
ATOM 774 O O . GLY A 1 95 ? -4.685 9.938 7.852 1.00 91.50 95 GLY A O 1
ATOM 775 N N . VAL A 1 96 ? -4.010 9.339 5.791 1.00 92.94 96 VAL A N 1
ATOM 776 C CA . VAL A 1 96 ? -5.353 9.070 5.255 1.00 92.94 96 VAL A CA 1
ATOM 777 C C . VAL A 1 96 ? -6.037 7.962 6.052 1.00 92.94 96 VAL A C 1
ATOM 779 O O . VAL A 1 96 ? -7.173 8.148 6.489 1.00 92.94 96 VAL A O 1
ATOM 782 N N . LEU A 1 97 ? -5.352 6.846 6.315 1.00 92.88 97 LEU A N 1
ATOM 783 C CA . LEU A 1 97 ? -5.876 5.752 7.132 1.00 92.88 97 LEU A CA 1
ATOM 784 C C . LEU A 1 97 ? -6.317 6.247 8.516 1.00 92.88 97 LEU A C 1
ATOM 786 O O . LEU A 1 97 ? -7.414 5.921 8.971 1.00 92.88 97 LEU A O 1
ATOM 790 N N . ASN A 1 98 ? -5.502 7.064 9.182 1.00 86.44 98 ASN A N 1
ATOM 791 C CA . ASN A 1 98 ? -5.836 7.624 10.490 1.00 86.44 98 ASN A CA 1
ATOM 792 C C . ASN A 1 98 ? -7.080 8.518 10.428 1.00 86.44 98 ASN A C 1
ATOM 794 O O . ASN A 1 98 ? -7.964 8.387 11.278 1.00 86.44 98 ASN A O 1
ATOM 798 N N . LEU A 1 99 ? -7.213 9.362 9.401 1.00 85.62 99 LEU A N 1
ATOM 799 C CA . LEU A 1 99 ? -8.426 10.159 9.181 1.00 85.62 99 LEU A CA 1
ATOM 800 C C . LEU A 1 99 ? -9.660 9.269 8.969 1.00 85.62 99 LEU A C 1
ATOM 802 O O . LEU A 1 99 ? -10.704 9.503 9.585 1.00 85.62 99 LEU A O 1
ATOM 806 N N . GLN A 1 100 ? -9.539 8.218 8.154 1.00 87.62 100 GLN A N 1
ATOM 807 C CA . GLN A 1 100 ? -10.615 7.250 7.925 1.00 87.62 100 GLN A CA 1
ATOM 808 C C . GLN A 1 100 ? -10.999 6.511 9.214 1.00 87.62 100 GLN A C 1
ATOM 810 O O . GLN A 1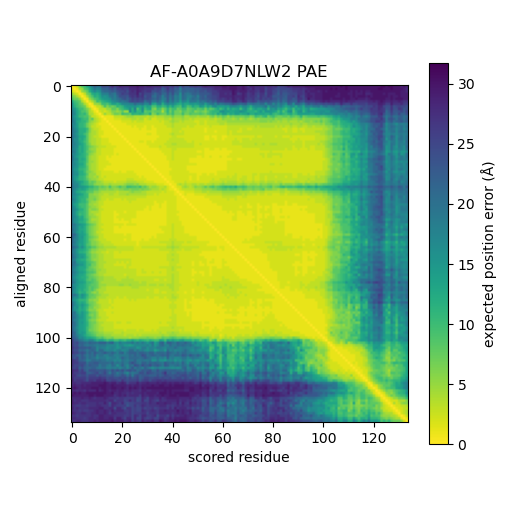 100 ? -12.183 6.381 9.519 1.00 87.62 100 GLN A O 1
ATOM 815 N N . ARG A 1 101 ? -10.021 6.092 10.028 1.00 83.38 101 ARG A N 1
ATOM 816 C CA . ARG A 1 101 ? -10.252 5.440 11.327 1.00 83.38 101 ARG A CA 1
ATOM 817 C C . ARG A 1 101 ? -10.893 6.372 12.347 1.00 83.38 101 ARG A C 1
ATOM 819 O O . ARG A 1 101 ? -11.741 5.927 13.116 1.00 83.38 101 ARG A O 1
ATOM 826 N N . ILE A 1 102 ? -10.540 7.658 12.362 1.00 75.94 102 ILE A N 1
ATOM 827 C CA . ILE A 1 102 ? -11.219 8.656 13.200 1.00 75.94 102 ILE A CA 1
ATOM 828 C C . ILE A 1 102 ? -12.699 8.738 12.813 1.00 75.94 102 ILE A C 1
ATOM 830 O O . ILE A 1 102 ? -13.562 8.706 13.695 1.00 75.94 102 ILE A O 1
ATOM 834 N N . GLN A 1 103 ? -13.011 8.777 11.515 1.00 68.00 103 GLN A N 1
ATOM 835 C CA . GLN A 1 103 ? -14.396 8.748 11.036 1.00 68.00 103 GLN A CA 1
ATOM 836 C C . GLN A 1 103 ? -15.093 7.420 11.369 1.00 68.00 103 GLN A C 1
ATOM 838 O O . GLN A 1 103 ? -16.232 7.439 11.831 1.00 68.00 103 GLN A O 1
ATOM 843 N N . ALA A 1 104 ? -14.406 6.282 11.244 1.00 66.75 104 ALA A N 1
ATOM 844 C CA . ALA A 1 104 ? -14.933 4.969 11.612 1.00 66.75 104 ALA A CA 1
ATOM 845 C C . ALA A 1 104 ? -15.226 4.862 13.119 1.00 66.75 104 ALA A C 1
ATOM 847 O O . ALA A 1 104 ? -16.277 4.366 13.514 1.00 66.75 104 ALA A O 1
ATOM 848 N N . ASN A 1 105 ? -14.354 5.395 13.977 1.00 66.81 105 ASN A N 1
ATOM 849 C CA . ASN A 1 105 ? -14.568 5.446 15.424 1.00 66.81 105 ASN A CA 1
ATOM 850 C C . ASN A 1 105 ? -15.753 6.349 15.788 1.00 66.81 105 ASN A C 1
ATOM 852 O O . ASN A 1 105 ? -16.536 6.012 16.679 1.00 66.81 105 ASN A O 1
ATOM 856 N N . GLN A 1 106 ? -15.918 7.484 15.102 1.00 67.06 106 GLN A N 1
ATOM 857 C CA . GLN A 1 106 ? -17.096 8.335 15.270 1.00 67.06 106 GLN A CA 1
ATOM 858 C C . GLN A 1 106 ? -18.377 7.640 14.788 1.00 67.06 106 GLN A C 1
ATOM 860 O O . GLN A 1 106 ? -19.384 7.688 15.496 1.00 67.06 106 GLN A O 1
ATOM 865 N N . ALA A 1 107 ? -18.339 6.952 13.645 1.00 66.62 107 ALA A N 1
ATOM 866 C CA . ALA A 1 107 ? -19.452 6.159 13.130 1.00 66.62 107 ALA A CA 1
ATOM 867 C C . ALA A 1 107 ? -19.825 5.033 14.105 1.00 66.62 107 ALA A C 1
ATOM 869 O O . ALA A 1 107 ? -20.974 4.965 14.533 1.00 66.62 107 ALA A O 1
ATOM 870 N N . LYS A 1 108 ? -18.846 4.251 14.582 1.00 69.19 108 LYS A N 1
ATOM 871 C CA . LYS A 1 108 ? -19.035 3.218 15.612 1.00 69.19 108 LYS A CA 1
ATOM 872 C C . LYS A 1 108 ? -19.637 3.804 16.889 1.00 69.19 108 LYS A C 1
ATOM 874 O O . LYS A 1 108 ? -20.593 3.242 17.406 1.00 69.19 108 LYS A O 1
ATOM 879 N N . LYS A 1 109 ? -19.151 4.949 17.391 1.00 70.81 109 LYS A N 1
ATOM 880 C CA . LYS A 1 109 ? -19.743 5.628 18.566 1.00 70.81 109 LYS A CA 1
ATOM 881 C C . LYS A 1 109 ? -21.203 6.023 18.335 1.00 70.81 109 LYS A C 1
ATOM 883 O O . LYS A 1 109 ? -22.030 5.819 19.222 1.00 70.81 109 LYS A O 1
ATOM 888 N N . ARG A 1 110 ? -21.533 6.577 17.165 1.00 74.44 110 ARG A N 1
ATOM 889 C CA . ARG A 1 110 ? -22.915 6.938 16.807 1.00 74.44 110 ARG A CA 1
ATOM 890 C C . ARG A 1 110 ? -23.801 5.700 16.674 1.00 74.44 110 ARG A C 1
ATOM 892 O O . ARG A 1 110 ? -24.916 5.718 17.178 1.00 74.44 110 ARG A O 1
ATOM 899 N N . TRP A 1 111 ? -23.295 4.620 16.084 1.00 71.81 111 TRP A N 1
ATOM 900 C CA . TRP A 1 111 ? -24.010 3.349 15.971 1.00 71.81 111 TRP A CA 1
ATOM 901 C C . TRP A 1 111 ? -24.203 2.662 17.321 1.00 71.81 111 TRP A C 1
ATOM 903 O O . TRP A 1 111 ? -25.302 2.209 17.602 1.00 71.81 111 TRP A O 1
ATOM 913 N N . MET A 1 112 ? -23.204 2.661 18.207 1.00 68.12 112 MET A N 1
ATOM 914 C CA . MET A 1 112 ? -23.372 2.163 19.578 1.00 68.12 112 MET A CA 1
ATOM 915 C C . MET A 1 112 ? -24.428 2.969 20.339 1.00 68.12 112 MET A C 1
ATOM 917 O O . MET A 1 112 ? -25.277 2.378 20.995 1.00 68.12 112 MET A O 1
ATOM 921 N N . ARG A 1 113 ? -24.437 4.307 20.211 1.00 73.19 113 ARG A N 1
ATOM 922 C CA . ARG A 1 113 ? -25.513 5.139 20.779 1.00 73.19 113 ARG A CA 1
ATOM 923 C C . ARG A 1 113 ? -26.872 4.782 20.186 1.00 73.19 113 ARG A C 1
ATOM 925 O O . ARG A 1 113 ? -27.821 4.617 20.937 1.00 73.19 113 ARG A O 1
ATOM 932 N N . LEU A 1 114 ? -26.963 4.621 18.867 1.00 71.06 114 LEU A N 1
ATOM 933 C CA . LEU A 1 114 ? -28.185 4.176 18.196 1.00 71.06 114 LEU A CA 1
ATOM 934 C C . LEU A 1 114 ? -28.675 2.829 18.760 1.00 71.06 114 LEU A C 1
ATOM 936 O O . LEU A 1 114 ? -29.854 2.695 19.062 1.00 71.06 114 LEU A O 1
ATOM 940 N N . CYS A 1 115 ? -27.774 1.874 18.995 1.00 64.62 115 CYS A N 1
ATOM 941 C CA . CYS A 1 115 ? -28.091 0.571 19.588 1.00 64.62 115 CYS A CA 1
ATOM 942 C C . CYS A 1 115 ? -28.570 0.630 21.048 1.00 64.62 115 CYS A C 1
ATOM 944 O O . CYS A 1 115 ? -29.147 -0.340 21.522 1.00 64.62 115 CYS A O 1
ATOM 946 N N . VAL A 1 116 ? -28.361 1.739 21.768 1.00 66.12 116 VAL A N 1
ATOM 947 C CA . VAL A 1 116 ? -28.976 1.960 23.092 1.00 66.12 116 VAL A CA 1
ATOM 948 C C . VAL A 1 116 ? -30.447 2.372 22.952 1.00 66.12 116 VAL A C 1
ATOM 950 O O . VAL A 1 116 ? -31.268 2.018 23.793 1.00 66.12 116 VAL A O 1
ATOM 953 N N . PHE A 1 117 ? -30.798 3.095 21.884 1.00 62.97 117 PHE A N 1
ATOM 954 C CA . PHE A 1 117 ? -32.175 3.526 21.616 1.00 62.97 117 PHE A CA 1
ATOM 955 C C . PHE A 1 117 ? -33.016 2.446 20.924 1.00 62.97 117 PHE A C 1
ATOM 957 O O . PHE A 1 117 ? -34.224 2.366 21.143 1.00 62.97 117 PHE A O 1
ATOM 964 N N . ILE A 1 118 ? -32.393 1.606 20.095 1.00 60.97 118 ILE A N 1
ATOM 965 C CA . ILE A 1 118 ? -33.054 0.479 19.435 1.00 60.97 118 ILE A CA 1
ATOM 966 C C . ILE A 1 118 ? -32.928 -0.740 20.352 1.00 60.97 118 ILE A C 1
ATOM 968 O O . ILE A 1 118 ? -31.817 -1.160 20.654 1.00 60.97 118 ILE A O 1
ATOM 972 N N . LYS A 1 119 ? -34.049 -1.321 20.808 1.00 57.16 119 LYS A N 1
ATOM 973 C CA . LYS A 1 119 ? -34.027 -2.486 21.711 1.00 57.16 119 LYS A CA 1
ATOM 974 C C . LYS A 1 119 ? -33.069 -3.582 21.187 1.00 57.16 119 LYS A C 1
ATOM 976 O O . LYS A 1 119 ? -33.198 -3.973 20.024 1.00 57.16 119 LYS A O 1
ATOM 981 N N . PRO A 1 120 ? -32.188 -4.143 22.040 1.00 54.12 120 PRO A N 1
ATOM 982 C CA . PRO A 1 120 ? -31.093 -5.041 21.643 1.00 54.12 120 PRO A CA 1
ATOM 983 C C . PRO A 1 120 ? -31.522 -6.384 21.022 1.00 54.12 120 PRO A C 1
ATOM 985 O O . PRO A 1 120 ? -30.677 -7.124 20.532 1.00 54.12 120 PRO A O 1
ATOM 988 N N . ASN A 1 121 ? -32.821 -6.693 20.988 1.00 54.50 121 ASN A N 1
ATOM 989 C CA . ASN A 1 121 ? -33.349 -7.991 20.563 1.00 54.50 121 ASN A CA 1
ATOM 990 C C . ASN A 1 121 ? -34.003 -7.972 19.174 1.00 54.50 121 ASN A C 1
ATOM 992 O O . ASN A 1 121 ? -34.934 -8.734 18.941 1.00 54.50 121 ASN A O 1
ATOM 996 N N . THR A 1 122 ? -33.558 -7.118 18.248 1.00 53.47 122 THR A N 1
ATOM 997 C CA . THR A 1 122 ? -33.935 -7.257 16.829 1.00 53.47 122 THR A CA 1
ATOM 998 C C . THR A 1 122 ? -32.946 -8.204 16.136 1.00 53.47 122 THR A C 1
ATOM 1000 O O . THR A 1 122 ? -31.797 -7.817 15.896 1.00 53.47 122 THR A O 1
ATOM 1003 N N . PRO A 1 123 ? -33.332 -9.459 15.831 1.00 46.59 123 PRO A N 1
ATOM 1004 C CA . PRO A 1 123 ? -32.429 -10.409 15.190 1.00 46.59 123 PRO A CA 1
ATOM 1005 C C . PRO A 1 123 ? -32.061 -9.899 13.790 1.00 46.59 123 PRO A C 1
ATOM 1007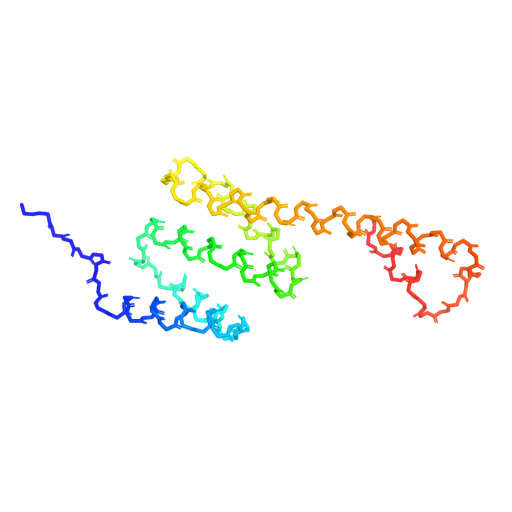 O O . PRO A 1 123 ? -32.942 -9.559 13.006 1.00 46.59 123 PRO A O 1
ATOM 1010 N N . GLY A 1 124 ? -30.761 -9.820 13.488 1.00 57.47 124 GLY A N 1
ATOM 1011 C CA . GLY A 1 124 ? -30.246 -9.388 12.178 1.00 57.47 124 GLY A CA 1
ATOM 1012 C C . GLY A 1 124 ? -29.940 -7.890 12.027 1.00 57.47 124 GLY A C 1
ATOM 1013 O O . GLY A 1 124 ? -29.493 -7.473 10.962 1.00 57.47 124 GLY A O 1
ATOM 1014 N N . GLY A 1 125 ? -30.135 -7.071 13.067 1.00 59.75 125 GLY A N 1
ATOM 1015 C CA . GLY A 1 125 ? -29.807 -5.641 13.024 1.00 59.75 125 GLY A CA 1
ATOM 1016 C C . GLY A 1 125 ? -28.301 -5.342 13.082 1.00 59.75 125 GLY A C 1
ATOM 1017 O O . GLY A 1 125 ? -27.509 -6.136 13.591 1.00 59.75 125 GLY A O 1
ATOM 1018 N N . ILE A 1 126 ? -27.905 -4.140 12.641 1.00 59.56 126 ILE A N 1
ATOM 1019 C CA . ILE A 1 126 ? -26.516 -3.624 12.677 1.00 59.56 126 ILE A CA 1
ATOM 1020 C C . ILE A 1 126 ? -25.858 -3.765 14.068 1.00 59.56 126 ILE A C 1
ATOM 1022 O O . ILE A 1 126 ? -24.648 -3.957 14.178 1.00 59.56 126 ILE A O 1
ATOM 1026 N N . CYS A 1 127 ? -26.665 -3.750 15.133 1.00 60.03 127 CYS A N 1
ATOM 1027 C CA . CYS A 1 127 ? -26.229 -3.930 16.516 1.00 60.03 127 CYS A CA 1
ATOM 1028 C C . CYS A 1 127 ? -25.721 -5.350 16.826 1.00 60.03 127 CYS A C 1
ATOM 1030 O O . CYS A 1 127 ? -24.776 -5.497 17.597 1.00 60.03 127 CYS A O 1
ATOM 1032 N N . ALA A 1 128 ? -26.283 -6.388 16.196 1.00 58.88 128 ALA A N 1
ATOM 1033 C CA . ALA A 1 128 ? -25.845 -7.774 16.374 1.00 58.88 128 ALA A CA 1
ATOM 1034 C C . ALA A 1 128 ? -24.502 -8.055 15.672 1.00 58.88 128 ALA A C 1
ATOM 1036 O O . ALA A 1 128 ? -23.690 -8.836 16.168 1.00 58.88 128 ALA A O 1
ATOM 1037 N N . LEU A 1 129 ? -24.243 -7.386 14.542 1.00 58.19 129 LEU A N 1
ATOM 1038 C CA . LEU A 1 129 ? -22.966 -7.455 13.823 1.00 58.19 129 LEU A CA 1
ATOM 1039 C C . LEU A 1 129 ? -21.839 -6.769 14.604 1.00 58.19 129 LEU A C 1
ATOM 1041 O O . LEU A 1 129 ? -20.747 -7.317 14.699 1.00 58.19 129 LEU A O 1
ATOM 1045 N N . LEU A 1 130 ? -22.107 -5.612 15.220 1.00 57.66 130 LEU A N 1
ATOM 1046 C CA . LEU A 1 130 ? -21.111 -4.858 15.994 1.00 57.66 130 LEU A CA 1
ATOM 1047 C C . LEU A 1 130 ? -20.644 -5.580 17.273 1.00 57.66 130 LEU A C 1
ATOM 1049 O O . LEU A 1 130 ? -19.514 -5.356 17.714 1.00 57.66 130 LEU A O 1
ATOM 1053 N N . TRP A 1 131 ? -21.472 -6.461 17.846 1.00 56.09 131 TRP A N 1
ATOM 1054 C CA . TRP A 1 131 ? -21.122 -7.256 19.031 1.00 56.09 131 TRP A CA 1
ATOM 1055 C C . TRP A 1 131 ? -20.214 -8.458 18.729 1.00 56.09 131 TRP A C 1
ATOM 1057 O O . TRP A 1 131 ? -19.572 -8.963 19.640 1.00 56.09 131 TRP A O 1
ATOM 1067 N N . ARG A 1 132 ? -20.123 -8.900 17.465 1.00 52.66 132 ARG A N 1
ATOM 1068 C CA . ARG A 1 132 ? -19.265 -10.027 17.041 1.00 52.66 132 ARG A CA 1
ATOM 1069 C C . ARG A 1 132 ? -17.808 -9.643 16.746 1.00 52.66 132 ARG A C 1
ATOM 1071 O O . ARG A 1 132 ? -17.021 -10.519 16.416 1.00 52.66 132 ARG A O 1
ATOM 1078 N N . ILE A 1 133 ? -17.463 -8.354 16.813 1.00 51.84 133 ILE A N 1
ATOM 1079 C CA . ILE A 1 133 ? -16.134 -7.819 16.446 1.00 51.84 133 ILE A CA 1
ATOM 1080 C C . ILE A 1 133 ? -15.356 -7.317 17.687 1.00 51.84 133 ILE A C 1
ATOM 1082 O O . ILE A 1 133 ? -14.550 -6.394 17.587 1.00 51.84 133 ILE A O 1
ATOM 1086 N N . HIS A 1 134 ? -15.634 -7.866 18.872 1.00 43.59 134 HIS A N 1
ATOM 1087 C CA . HIS A 1 134 ? -14.810 -7.730 20.085 1.00 43.59 134 HIS A CA 1
ATOM 1088 C C . HIS A 1 134 ? -14.475 -9.133 20.580 1.00 43.59 134 HIS A C 1
ATOM 1090 O O . HIS A 1 134 ? -13.366 -9.290 21.128 1.00 43.59 134 HIS A O 1
#

Radius of gyration: 19.49 Å; Cα contacts (8 Å, |Δi|>4): 90; chains: 1; bounding box: 64×24×44 Å

Foldseek 3Di:
DDPPPADDVVLVVLVVVLVVCVVVVVLVVSLVSLVVSVVDPRHDPQRVLVSLLVNLVSCLSVVVLVSNVVSLVVSVVCCVVDDPVSNVSSVVSVVSSVVSVVVVVVVLVVVVVVCVVPPVPDPPDPNVVSVVPD

Nearest PDB structures (foldseek):
  3ieg-assembly2_B  TM=7.354E-01  e=7.009E-02  Mus musculus
  4zlh-assembly1_A  TM=7.524E-01  e=2.426E-01  Escherichia coli O157:H7
  3ro2-assembly1_A  TM=8.089E-01  e=3.943E-01  Mus musculus
  7aie-assembly1_A  TM=6.001E-01  e=1.492E-01  Homo sapiens
  8ppl-assembly1_Iv  TM=6.939E-01  e=2.702E-01  Homo sapiens

Solvent-accessible surface area (backbone atoms only — not comparable to full-atom values): 7726 Å² total; per-residue (Å²): 136,82,84,78,83,80,76,52,72,66,59,56,50,54,50,52,51,23,50,51,30,43,74,72,63,38,40,74,60,17,44,54,46,45,55,54,56,68,67,48,87,79,63,50,69,67,57,51,51,51,46,50,44,52,44,29,45,42,25,52,74,70,64,37,56,68,62,21,50,59,48,47,59,56,49,61,78,46,54,91,74,49,52,74,67,56,46,50,51,45,52,49,40,53,51,53,50,51,54,52,48,53,51,48,52,50,48,48,52,52,49,55,53,48,41,71,74,44,71,87,82,53,88,89,38,76,62,61,60,63,64,74,76,120

Sequence (134 aa):
MIKDHAHTPELNASFQEAFSLKYKRDYPAAARAFETMLKDRNIERSTQIDVLNQLGFIYLEMRDTTAAITLLDKLAKLESDFNAFQRADYLYNVGVLNLQRIQANQAKKRWMRLCVFIKPNTPGGICALLWRIH

Mean predicted aligned error: 10.25 Å

Secondary structure (DSSP, 8-state):
-----S--HHHHHHHHHHHHHHHTT-HHHHHHHHHHHTT-TT--HHHHHHHHHHHHHHHHHTT-HHHHHHHHHHHHTTGGG--HHHHHHHHHHHHHHHHHHHHHHHHHHHHHHHHHHS-TT-TTSHHHHHGGG-

pLDDT: mean 81.34, std 17.65, range [31.95, 98.25]